Protein AF-E3Q330-F1 (afdb_monomer_lite)

Sequence (147 aa):
MSDDLRANLMMGHMAVKQATKRSKNRRQQRAIESRQIGNLGCNVARLKIVSAISSTKSSVGDIKDPAVKDAAAAGLKQANDGIGKIASALLTGQKAAATDRDTVAAGLQATGTALQGGDQTDDAVKKAGESLQKAVAAGQDVVSKCK

Foldseek 3Di:
DPPVVVVVVVVVVVVVVVVVVVVVVVVVVVVVVLLVQLLVLLVVLLVQLVVLLVQLLVLLVVAPDPQLSVQLVQLSVQLVVLSVQLVVCVVVVHFRDLVSLVSNLRSLVSNLVSLVPGDPVPVSSVSSNVSSVSNNVSSVSNNPRRD

pLDDT: mean 85.36, std 15.84, range [49.16, 98.62]

Organism: Colletotrichum graminicola (strain M1.001 / M2 / FGSC 10212) (NCBI:txid645133)

Structure (mmCIF, N/CA/C/O backbone):
data_AF-E3Q330-F1
#
_entry.id   AF-E3Q330-F1
#
loop_
_atom_site.group_PDB
_atom_site.id
_atom_site.type_symbol
_atom_site.label_atom_id
_atom_site.label_alt_id
_atom_site.label_comp_id
_atom_site.label_asym_id
_atom_site.label_entity_id
_atom_site.label_seq_id
_atom_site.pdbx_PDB_ins_code
_atom_site.Cartn_x
_atom_site.Cartn_y
_atom_site.Cartn_z
_atom_site.occupancy
_atom_site.B_iso_or_equiv
_atom_site.auth_seq_id
_atom_site.auth_comp_id
_atom_site.auth_asym_id
_atom_site.auth_atom_id
_atom_site.pdbx_PDB_model_num
ATOM 1 N N . MET A 1 1 ? -55.335 -5.740 54.038 1.00 52.97 1 MET A N 1
ATOM 2 C CA . MET A 1 1 ? -54.549 -6.617 53.136 1.00 52.97 1 MET A CA 1
ATOM 3 C C . MET A 1 1 ? -53.936 -5.797 51.992 1.00 52.97 1 MET A C 1
ATOM 5 O O . MET A 1 1 ? -54.138 -6.139 50.835 1.00 52.97 1 MET A O 1
ATOM 9 N N . SER A 1 2 ? -53.202 -4.713 52.283 1.00 57.84 2 SER A N 1
ATOM 10 C CA . SER A 1 2 ? -52.786 -3.758 51.231 1.00 57.84 2 SER A CA 1
ATOM 11 C C . SER A 1 2 ? -51.304 -3.368 51.258 1.00 57.84 2 SER A C 1
ATOM 13 O O . SER A 1 2 ? -50.808 -2.845 50.262 1.00 57.84 2 SER A O 1
ATOM 15 N N . ASP A 1 3 ? -50.578 -3.657 52.342 1.00 56.00 3 ASP A N 1
ATOM 16 C CA . ASP A 1 3 ? -49.170 -3.263 52.479 1.00 56.00 3 ASP A CA 1
ATOM 17 C C . ASP A 1 3 ? -48.185 -4.293 51.898 1.00 56.00 3 ASP A C 1
ATOM 19 O O . ASP A 1 3 ? -47.212 -3.907 51.245 1.00 56.00 3 ASP A O 1
ATOM 23 N N . ASP A 1 4 ? -48.482 -5.594 51.989 1.00 53.84 4 ASP A N 1
ATOM 24 C CA . ASP A 1 4 ? -47.620 -6.654 51.433 1.00 53.84 4 ASP A CA 1
ATOM 25 C C . ASP A 1 4 ? -47.542 -6.645 49.897 1.00 53.84 4 ASP A C 1
ATOM 27 O O . ASP A 1 4 ? -46.474 -6.842 49.310 1.00 53.84 4 ASP A O 1
ATOM 31 N N . LEU A 1 5 ? -48.650 -6.337 49.209 1.00 54.75 5 LEU A N 1
ATOM 32 C CA . LEU A 1 5 ? -48.655 -6.249 47.741 1.00 54.75 5 LEU A CA 1
ATOM 33 C C . LEU A 1 5 ? -47.779 -5.091 47.236 1.00 54.75 5 LEU A C 1
ATOM 35 O O . LEU A 1 5 ? -47.165 -5.173 46.169 1.00 54.75 5 LEU A O 1
ATOM 39 N N . ARG A 1 6 ? -47.702 -4.006 48.015 1.00 59.72 6 ARG A N 1
ATOM 40 C CA . ARG A 1 6 ? -46.971 -2.788 47.660 1.00 59.72 6 ARG A CA 1
ATOM 41 C C . ARG A 1 6 ? -45.462 -2.967 47.837 1.00 59.72 6 ARG A C 1
ATOM 43 O O . ARG A 1 6 ? -44.691 -2.462 47.018 1.00 59.72 6 ARG A O 1
ATOM 50 N N . ALA A 1 7 ? -45.046 -3.744 48.839 1.00 57.31 7 ALA A N 1
ATOM 51 C CA . ALA A 1 7 ? -43.651 -4.132 49.034 1.00 57.31 7 ALA A CA 1
ATOM 52 C C . ALA A 1 7 ? -43.138 -5.024 47.888 1.00 57.31 7 ALA A C 1
ATOM 54 O O . ALA A 1 7 ? -42.052 -4.787 47.351 1.00 57.31 7 ALA A O 1
ATOM 55 N N . ASN A 1 8 ? -43.950 -5.986 47.440 1.00 56.06 8 ASN A N 1
ATOM 56 C CA . ASN A 1 8 ? -43.555 -6.924 46.387 1.00 56.06 8 ASN A CA 1
ATOM 57 C C . ASN A 1 8 ? -43.394 -6.235 45.011 1.00 56.06 8 ASN A C 1
ATOM 59 O O . ASN A 1 8 ? -42.455 -6.514 44.260 1.00 56.06 8 ASN A O 1
ATOM 63 N N . LEU A 1 9 ? -44.245 -5.243 44.709 1.00 59.66 9 LEU A N 1
ATOM 64 C CA . LEU A 1 9 ? -44.162 -4.446 43.477 1.00 59.66 9 LEU A CA 1
ATOM 65 C C . LEU A 1 9 ? -42.914 -3.535 43.435 1.00 59.66 9 LEU A C 1
ATOM 67 O O . LEU A 1 9 ? -42.320 -3.317 42.375 1.00 59.66 9 LEU A O 1
ATOM 71 N N . MET A 1 10 ? -42.485 -3.011 44.588 1.00 61.09 10 MET A N 1
ATOM 72 C CA . MET A 1 10 ? -41.284 -2.171 44.701 1.00 61.09 10 MET A CA 1
ATOM 73 C C . MET A 1 10 ? -39.990 -2.984 44.547 1.00 61.09 10 MET A C 1
ATOM 75 O O . MET A 1 10 ? -39.050 -2.522 43.889 1.00 61.09 10 MET A O 1
ATOM 79 N N . MET A 1 11 ? -39.942 -4.209 45.085 1.00 62.69 11 MET A N 1
ATOM 80 C CA . MET A 1 11 ? -38.779 -5.093 44.928 1.00 62.69 11 MET A CA 1
ATOM 81 C C . MET A 1 11 ? -38.573 -5.531 43.469 1.00 62.69 11 MET A C 1
ATOM 83 O O . MET A 1 11 ? -37.439 -5.516 42.978 1.00 62.69 11 MET A O 1
ATOM 87 N N . GLY A 1 12 ? -39.654 -5.821 42.736 1.00 62.69 12 GLY A N 1
ATOM 88 C CA . GLY A 1 12 ? -39.588 -6.168 41.310 1.00 62.69 12 GLY A CA 1
ATOM 89 C C . GLY A 1 12 ? -38.952 -5.069 40.446 1.00 62.69 12 GLY A C 1
ATOM 90 O O . GLY A 1 12 ? -38.076 -5.341 39.620 1.00 62.69 12 GLY A O 1
ATOM 91 N N . HIS A 1 13 ? -39.301 -3.800 40.682 1.00 62.72 13 HIS A N 1
ATOM 92 C CA . HIS A 1 13 ? -38.726 -2.672 39.940 1.00 62.72 13 HIS A CA 1
ATOM 93 C C . HIS A 1 13 ? -37.231 -2.448 40.218 1.00 62.72 13 HIS A C 1
ATOM 95 O O . HIS A 1 13 ? -36.489 -2.049 39.313 1.00 62.72 13 HIS A O 1
ATOM 101 N N . MET A 1 14 ? -36.758 -2.716 41.439 1.00 64.00 14 MET A N 1
ATOM 102 C CA . MET A 1 14 ? -35.331 -2.613 41.767 1.00 64.00 14 MET A CA 1
ATOM 103 C C . MET A 1 14 ? -34.503 -3.700 41.070 1.00 64.00 14 MET A C 1
ATOM 105 O O . MET A 1 14 ? -33.441 -3.398 40.515 1.00 64.00 14 MET A O 1
ATOM 109 N N . ALA A 1 15 ? -35.006 -4.936 41.018 1.00 64.25 15 ALA A N 1
ATOM 110 C CA . ALA A 1 15 ? -34.333 -6.045 40.341 1.00 64.25 15 ALA A CA 1
ATOM 111 C C . ALA A 1 15 ? -34.168 -5.790 38.828 1.00 64.25 15 ALA A C 1
ATOM 113 O O . ALA A 1 15 ? -33.082 -5.979 38.270 1.00 64.25 15 ALA A O 1
ATOM 114 N N . VAL A 1 16 ? -35.204 -5.255 38.169 1.00 66.06 16 VAL A N 1
ATOM 115 C CA . VAL A 1 16 ? -35.168 -4.909 36.734 1.00 66.06 16 VAL A CA 1
ATOM 116 C C . VAL A 1 16 ? -34.179 -3.771 36.444 1.00 66.06 16 VAL A C 1
ATOM 118 O O . VAL A 1 16 ? -33.411 -3.835 35.474 1.00 66.06 16 VAL A O 1
ATOM 121 N N . LYS A 1 17 ? -34.119 -2.745 37.305 1.00 67.56 17 LYS A N 1
ATOM 122 C CA . LYS A 1 17 ? -33.143 -1.645 37.180 1.00 67.56 17 LYS A CA 1
ATOM 123 C C . LYS A 1 17 ? -31.695 -2.128 37.336 1.00 67.56 17 LYS A C 1
ATOM 125 O O . LYS A 1 17 ? -30.805 -1.655 36.625 1.00 67.56 17 LYS A O 1
ATOM 130 N N . GLN A 1 18 ? -31.434 -3.098 38.214 1.00 65.31 18 GLN A N 1
ATOM 131 C CA . GLN A 1 18 ? -30.091 -3.668 38.363 1.00 65.31 18 GLN A CA 1
ATOM 132 C C . GLN A 1 18 ? -29.691 -4.553 37.169 1.00 65.31 18 GLN A C 1
ATOM 134 O O . GLN A 1 18 ? -28.563 -4.446 36.674 1.00 65.31 18 GLN A O 1
ATOM 139 N N . ALA A 1 19 ? -30.605 -5.379 36.652 1.00 65.62 19 ALA A N 1
ATOM 140 C CA . ALA A 1 19 ? -30.353 -6.249 35.499 1.00 65.62 19 ALA A CA 1
ATOM 141 C C . ALA A 1 19 ? -30.064 -5.460 34.206 1.00 65.62 19 ALA A C 1
ATOM 143 O O . ALA A 1 19 ? -29.153 -5.799 33.437 1.00 65.62 19 ALA A O 1
ATOM 144 N N . THR A 1 20 ? -30.784 -4.358 33.992 1.00 67.12 20 THR A N 1
ATOM 145 C CA . THR A 1 20 ? -30.562 -3.451 32.855 1.00 67.12 20 THR A CA 1
ATOM 146 C C . THR A 1 20 ? -29.226 -2.713 32.964 1.00 67.12 20 THR A C 1
ATOM 148 O O . THR A 1 20 ? -28.472 -2.681 31.987 1.00 67.12 20 THR A O 1
ATOM 151 N N . LYS A 1 21 ? -28.852 -2.217 34.153 1.00 68.62 21 LYS A N 1
ATOM 152 C CA . LYS A 1 21 ? -27.541 -1.583 34.394 1.00 68.62 21 LYS A CA 1
ATOM 153 C C . LYS A 1 21 ? -26.375 -2.547 34.134 1.00 68.62 21 LYS A C 1
ATOM 155 O O . LYS A 1 21 ? -25.433 -2.192 33.426 1.00 68.62 21 LYS A O 1
ATOM 160 N N . ARG A 1 22 ? -26.468 -3.796 34.612 1.00 65.81 22 ARG A N 1
ATOM 161 C CA . ARG A 1 22 ? -25.463 -4.854 34.365 1.00 65.81 22 ARG A CA 1
ATOM 162 C C . ARG A 1 22 ? -25.341 -5.224 32.884 1.00 65.81 22 ARG A C 1
ATOM 164 O O . ARG A 1 22 ? -24.242 -5.479 32.397 1.00 65.81 22 ARG A O 1
ATOM 171 N N . SER A 1 23 ? -26.450 -5.232 32.149 1.00 68.94 23 SER A N 1
ATOM 172 C CA . SER A 1 23 ? -26.443 -5.495 30.703 1.00 68.94 23 SER A CA 1
ATOM 173 C C . SER A 1 23 ? -25.817 -4.347 29.907 1.00 68.94 23 SER A C 1
ATOM 175 O O . SER A 1 23 ? -25.063 -4.598 28.969 1.00 68.94 23 SER A O 1
ATOM 177 N N . LYS A 1 24 ? -26.059 -3.092 30.309 1.00 64.56 24 LYS A N 1
ATOM 178 C CA . LYS A 1 24 ? -25.438 -1.906 29.698 1.00 64.56 24 LYS A CA 1
ATOM 179 C C . LYS A 1 24 ? -23.919 -1.884 29.926 1.00 64.56 24 LYS A C 1
ATOM 181 O O . LYS A 1 24 ? -23.175 -1.706 28.964 1.00 64.56 24 LYS A O 1
ATOM 186 N N . ASN A 1 25 ? -23.466 -2.187 31.147 1.00 61.88 25 ASN A N 1
ATOM 187 C CA . ASN A 1 25 ? -22.038 -2.283 31.482 1.00 61.88 25 ASN A CA 1
ATOM 188 C C . ASN A 1 25 ? -21.317 -3.385 30.692 1.00 61.88 25 ASN A C 1
ATOM 190 O O . ASN A 1 25 ? -20.243 -3.144 30.154 1.00 61.88 25 ASN A O 1
ATOM 194 N N . ARG A 1 26 ? -21.924 -4.573 30.548 1.00 61.50 26 ARG A N 1
ATOM 195 C CA . ARG A 1 26 ? -21.321 -5.678 29.777 1.00 61.50 26 ARG A CA 1
ATOM 196 C C . ARG A 1 26 ? -21.208 -5.380 28.281 1.00 61.50 26 ARG A C 1
ATOM 198 O O . ARG A 1 26 ? -20.228 -5.774 27.655 1.00 61.50 26 ARG A O 1
ATOM 205 N N . ARG A 1 27 ? -22.174 -4.658 27.700 1.00 60.75 27 ARG A N 1
ATOM 206 C CA . ARG A 1 27 ? -22.078 -4.180 26.307 1.00 60.75 27 ARG A CA 1
ATOM 207 C C . ARG A 1 27 ? -20.979 -3.132 26.147 1.00 60.75 27 ARG A C 1
ATOM 209 O O . ARG A 1 27 ? -20.250 -3.178 25.164 1.00 60.75 27 ARG A O 1
ATOM 216 N N . GLN A 1 28 ? -20.839 -2.220 27.110 1.00 59.34 28 GLN A N 1
ATOM 217 C CA . GLN A 1 28 ? -19.759 -1.236 27.102 1.00 59.34 28 GLN A CA 1
ATOM 218 C C . GLN A 1 28 ? -18.388 -1.906 27.250 1.00 59.34 28 GLN A C 1
ATOM 220 O O . GLN A 1 28 ? -17.523 -1.633 26.432 1.00 59.34 28 GLN A O 1
ATOM 225 N N . GLN A 1 29 ? -18.205 -2.844 28.183 1.00 54.28 29 GLN A N 1
ATOM 226 C CA . GLN A 1 29 ? -16.942 -3.578 28.351 1.00 54.28 29 GLN A CA 1
ATOM 227 C C . GLN A 1 29 ? -16.531 -4.353 27.093 1.00 54.28 29 GLN A C 1
ATOM 229 O O . GLN A 1 29 ? -15.404 -4.188 26.636 1.00 54.28 29 GLN A O 1
ATOM 234 N N . ARG A 1 30 ? -17.454 -5.086 26.451 1.00 56.00 30 ARG A N 1
ATOM 235 C CA . ARG A 1 30 ? -17.173 -5.743 25.158 1.00 56.00 30 ARG A CA 1
ATOM 236 C C . ARG A 1 30 ? -16.817 -4.744 24.057 1.00 56.00 30 ARG A C 1
ATOM 238 O O . ARG A 1 30 ? -15.971 -5.024 23.212 1.00 56.00 30 ARG A O 1
ATOM 245 N N . ALA A 1 31 ? -17.446 -3.568 24.063 1.00 58.47 31 ALA A N 1
ATOM 246 C CA . ALA A 1 31 ? -17.101 -2.505 23.130 1.00 58.47 31 ALA A CA 1
ATOM 247 C C . ALA A 1 31 ? -15.713 -1.909 23.415 1.00 58.47 31 ALA A C 1
ATOM 249 O O . ALA A 1 31 ? -15.042 -1.529 22.464 1.00 58.47 31 ALA A O 1
ATOM 250 N N . ILE A 1 32 ? -15.259 -1.838 24.671 1.00 53.78 32 ILE A N 1
ATOM 251 C CA . ILE A 1 32 ? -13.908 -1.362 25.011 1.00 53.78 32 ILE A CA 1
ATOM 252 C C . ILE A 1 32 ? -12.846 -2.410 24.653 1.00 53.78 32 ILE A C 1
ATOM 254 O O . ILE A 1 32 ? -11.869 -2.058 24.000 1.00 53.78 32 ILE A O 1
ATOM 258 N N . GLU A 1 33 ? -13.050 -3.688 24.977 1.00 53.22 33 GLU A N 1
ATOM 259 C CA . GLU A 1 33 ? -12.105 -4.765 24.625 1.00 53.22 33 GLU A CA 1
ATOM 260 C C . GLU A 1 33 ? -11.931 -4.905 23.106 1.00 53.22 33 GLU A C 1
ATOM 262 O O . GLU A 1 33 ? -10.807 -4.957 22.603 1.00 53.22 33 GLU A O 1
ATOM 267 N N . SER A 1 34 ? -13.034 -4.858 22.347 1.00 56.28 34 SER A N 1
ATOM 268 C CA . SER A 1 34 ? -12.975 -4.870 20.881 1.00 56.28 34 SER A CA 1
ATOM 269 C C . SER A 1 34 ? -12.292 -3.622 20.313 1.00 56.28 34 SER A C 1
ATOM 271 O O . SER A 1 34 ? -11.639 -3.717 19.273 1.00 56.28 34 SER A O 1
ATOM 273 N N . ARG A 1 35 ? -12.417 -2.464 20.978 1.00 55.19 35 ARG A N 1
ATOM 274 C CA . ARG A 1 35 ? -11.707 -1.237 20.589 1.00 55.19 35 ARG A CA 1
ATOM 275 C C . ARG A 1 35 ? -10.220 -1.327 20.904 1.00 55.19 35 ARG A C 1
ATOM 277 O O . ARG A 1 35 ? -9.443 -0.799 20.129 1.00 55.19 35 ARG A O 1
ATOM 284 N N . GLN A 1 36 ? -9.792 -1.983 21.981 1.00 49.16 36 GLN A N 1
ATOM 285 C CA . GLN A 1 36 ? -8.365 -2.046 22.316 1.00 49.16 36 GLN A CA 1
ATOM 286 C C . GLN A 1 36 ? -7.580 -2.983 21.394 1.00 49.16 36 GLN A C 1
ATOM 288 O O . GLN A 1 36 ? -6.551 -2.569 20.860 1.00 49.16 36 GLN A O 1
ATOM 293 N N . ILE A 1 37 ? -8.084 -4.191 21.117 1.00 53.97 37 ILE A N 1
ATOM 294 C CA . ILE A 1 37 ? -7.407 -5.121 20.193 1.00 53.97 37 ILE A CA 1
ATOM 295 C C . ILE A 1 37 ? -7.468 -4.601 18.747 1.00 53.97 37 ILE A C 1
ATOM 297 O O . ILE A 1 37 ? -6.468 -4.664 18.029 1.00 53.97 37 ILE A O 1
ATOM 301 N N . GLY A 1 38 ? -8.600 -4.013 18.341 1.00 59.53 38 GLY A N 1
ATOM 302 C CA . GLY A 1 38 ? -8.745 -3.373 17.032 1.00 59.53 38 GLY A CA 1
ATOM 303 C C . GLY A 1 38 ? -7.825 -2.164 16.855 1.00 59.53 38 GLY A C 1
ATOM 304 O O . GLY A 1 38 ? -7.207 -2.025 15.811 1.00 59.53 38 GLY A O 1
ATOM 305 N N . ASN A 1 39 ? -7.654 -1.322 17.876 1.00 73.44 39 ASN A N 1
ATOM 306 C CA . ASN A 1 39 ? -6.872 -0.088 17.760 1.00 73.44 39 ASN A CA 1
ATOM 307 C C . ASN A 1 39 ? -5.353 -0.346 17.824 1.00 73.44 39 ASN A C 1
ATOM 309 O O . ASN A 1 39 ? -4.616 0.167 16.987 1.00 73.44 39 ASN A O 1
ATOM 313 N N . LEU A 1 40 ? -4.865 -1.216 18.720 1.00 82.25 40 LEU A N 1
ATOM 314 C CA . LEU A 1 40 ? -3.445 -1.615 18.736 1.00 82.25 40 LEU A CA 1
ATOM 315 C C . LEU A 1 40 ? -3.061 -2.421 17.488 1.00 82.25 40 LEU A C 1
ATOM 317 O O . LEU A 1 40 ? -2.074 -2.097 16.828 1.00 82.25 40 LEU A O 1
ATOM 321 N N . GLY A 1 41 ? -3.861 -3.431 17.127 1.00 86.25 41 GLY A N 1
ATOM 322 C CA . GLY A 1 41 ? -3.625 -4.240 15.931 1.00 86.25 41 GLY A CA 1
ATOM 323 C C . GLY A 1 41 ? -3.674 -3.409 14.650 1.00 86.25 41 GLY A C 1
ATOM 324 O O . GLY A 1 41 ? -2.814 -3.566 13.782 1.00 86.25 41 GLY A O 1
ATOM 325 N N . CYS A 1 42 ? -4.624 -2.477 14.559 1.00 88.50 42 CYS A N 1
ATOM 326 C CA . CYS A 1 42 ? -4.700 -1.537 13.450 1.00 88.50 42 CYS A CA 1
ATOM 327 C C . CYS A 1 42 ? -3.504 -0.582 13.407 1.00 88.50 42 CYS A C 1
ATOM 329 O O . CYS A 1 42 ? -2.925 -0.394 12.342 1.00 88.50 42 CYS A O 1
ATOM 331 N N . ASN A 1 43 ? -3.078 -0.006 14.533 1.00 87.75 43 ASN A N 1
ATOM 332 C CA . ASN A 1 43 ? -1.929 0.904 14.546 1.00 87.75 43 ASN A CA 1
ATOM 333 C C . ASN A 1 43 ? -0.638 0.202 14.108 1.00 87.75 43 ASN A C 1
ATOM 335 O O . ASN A 1 43 ? 0.106 0.745 13.293 1.00 87.75 43 ASN A O 1
ATOM 339 N N . VAL A 1 44 ? -0.415 -1.037 14.554 1.00 90.25 44 VAL A N 1
ATOM 340 C CA . VAL A 1 44 ? 0.711 -1.856 14.079 1.00 90.25 44 VAL A CA 1
ATOM 341 C C . VAL A 1 44 ? 0.595 -2.137 12.579 1.00 90.25 44 VAL A C 1
ATOM 343 O O . VAL A 1 44 ? 1.575 -1.961 11.855 1.00 90.25 44 VAL A O 1
ATOM 346 N N . ALA A 1 45 ? -0.585 -2.537 12.095 1.00 92.44 45 ALA A N 1
ATOM 347 C CA . ALA A 1 45 ? -0.819 -2.775 10.670 1.00 92.44 45 ALA A CA 1
ATOM 348 C C . ALA A 1 45 ? -0.511 -1.526 9.830 1.00 92.44 45 ALA A C 1
ATOM 350 O O . ALA A 1 45 ? 0.189 -1.616 8.824 1.00 92.44 45 ALA A O 1
ATOM 351 N N . ARG A 1 46 ? -0.957 -0.353 10.292 1.00 92.19 46 ARG A N 1
ATOM 352 C CA . ARG A 1 46 ? -0.744 0.943 9.636 1.00 92.19 46 ARG A CA 1
ATOM 353 C C . ARG A 1 46 ? 0.730 1.335 9.576 1.00 92.19 46 ARG A C 1
ATOM 355 O O . ARG A 1 46 ? 1.196 1.769 8.529 1.00 92.19 46 ARG A O 1
ATOM 362 N N . LEU A 1 47 ? 1.486 1.138 10.653 1.00 92.31 47 LEU A N 1
ATOM 363 C CA . LEU A 1 47 ? 2.929 1.402 10.645 1.00 92.31 47 LEU A CA 1
ATOM 364 C C . LEU A 1 47 ? 3.674 0.455 9.694 1.00 92.31 47 LEU A C 1
ATOM 366 O O . LEU A 1 47 ? 4.526 0.901 8.924 1.00 92.31 47 LEU A O 1
ATOM 370 N N . LYS A 1 48 ? 3.314 -0.836 9.695 1.00 94.38 48 LYS A N 1
ATOM 371 C CA . LYS A 1 48 ? 3.901 -1.830 8.784 1.00 94.38 48 LYS A CA 1
ATOM 372 C C . LYS A 1 48 ? 3.667 -1.472 7.322 1.00 94.38 48 LYS A C 1
ATOM 374 O O . LYS A 1 48 ? 4.612 -1.510 6.537 1.00 94.38 48 LYS A O 1
ATOM 379 N N . ILE A 1 49 ? 2.440 -1.103 6.954 1.00 94.88 49 ILE A N 1
ATOM 380 C CA . ILE A 1 49 ? 2.148 -0.751 5.564 1.00 94.88 49 ILE A CA 1
ATOM 381 C C . ILE A 1 49 ? 2.834 0.551 5.143 1.00 94.88 49 ILE A C 1
ATOM 383 O O . ILE A 1 49 ? 3.347 0.600 4.035 1.00 94.88 49 ILE A O 1
ATOM 387 N N . VAL A 1 50 ? 2.930 1.573 6.004 1.00 94.88 50 VAL A N 1
ATOM 388 C CA . VAL A 1 50 ? 3.657 2.812 5.662 1.00 94.88 50 VAL A CA 1
ATOM 389 C C . VAL A 1 50 ? 5.129 2.509 5.380 1.00 94.88 50 VAL A C 1
ATOM 391 O O . VAL A 1 50 ? 5.681 2.984 4.388 1.00 94.88 50 VAL A O 1
ATOM 394 N N . SER A 1 51 ? 5.755 1.667 6.208 1.00 95.50 51 SER A N 1
ATOM 395 C CA . SER A 1 51 ? 7.131 1.212 5.983 1.00 95.50 51 SER A CA 1
ATOM 396 C C . SER A 1 51 ? 7.268 0.425 4.672 1.00 95.50 51 SER A C 1
ATOM 398 O O . SER A 1 51 ? 8.157 0.713 3.870 1.00 95.50 51 SER A O 1
ATOM 400 N N . ALA A 1 52 ? 6.353 -0.511 4.400 1.00 95.81 52 ALA A N 1
ATOM 401 C CA . ALA A 1 52 ? 6.373 -1.314 3.179 1.00 95.81 52 ALA A CA 1
ATOM 402 C C . ALA A 1 52 ? 6.101 -0.485 1.907 1.00 95.81 52 ALA A C 1
ATOM 404 O O . ALA A 1 52 ? 6.766 -0.686 0.889 1.00 95.81 52 ALA A O 1
ATOM 405 N N . ILE A 1 53 ? 5.183 0.485 1.963 1.00 96.00 53 ILE A N 1
ATOM 406 C CA . ILE A 1 53 ? 4.932 1.437 0.873 1.00 96.00 53 ILE A CA 1
ATOM 407 C C . ILE A 1 53 ? 6.170 2.293 0.628 1.00 96.00 53 ILE A C 1
ATOM 409 O O . ILE A 1 53 ? 6.528 2.497 -0.525 1.00 96.00 53 ILE A O 1
ATOM 413 N N . SER A 1 54 ? 6.850 2.759 1.679 1.00 96.75 54 SER A N 1
ATOM 414 C CA . SER A 1 54 ? 8.094 3.524 1.534 1.00 96.75 54 SER A CA 1
ATOM 415 C C . SER A 1 54 ? 9.182 2.710 0.824 1.00 96.75 54 SER A C 1
ATOM 417 O O . SER A 1 54 ? 9.764 3.177 -0.154 1.00 96.75 54 SER A O 1
ATOM 419 N N . SER A 1 55 ? 9.381 1.451 1.238 1.00 95.75 55 SER A N 1
ATOM 4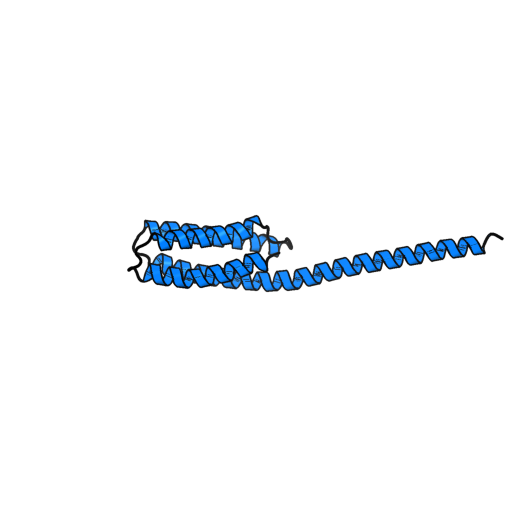20 C CA . SER A 1 55 ? 10.304 0.524 0.565 1.00 95.75 55 SER A CA 1
ATOM 421 C C . SER A 1 55 ? 9.932 0.325 -0.906 1.00 95.75 55 SER A C 1
ATOM 423 O O . SER A 1 55 ? 10.788 0.420 -1.780 1.00 95.75 55 SER A O 1
ATOM 425 N N . THR A 1 56 ? 8.645 0.105 -1.190 1.00 97.31 56 THR A N 1
ATOM 426 C CA . THR A 1 56 ? 8.151 -0.080 -2.563 1.00 97.31 56 THR A CA 1
ATOM 427 C C . THR A 1 56 ? 8.358 1.183 -3.396 1.00 97.31 56 THR A C 1
ATOM 429 O O . THR A 1 56 ? 8.804 1.101 -4.534 1.00 97.31 56 THR A O 1
ATOM 432 N N . LYS A 1 57 ? 8.093 2.362 -2.821 1.00 97.19 57 LYS A N 1
ATOM 433 C CA . LYS A 1 57 ? 8.271 3.660 -3.477 1.00 97.19 57 LYS A CA 1
ATOM 434 C C . LYS A 1 57 ? 9.728 3.914 -3.850 1.00 97.19 57 LYS A C 1
ATOM 436 O O . LYS A 1 57 ? 9.973 4.456 -4.921 1.00 97.19 57 LYS A O 1
ATOM 441 N N . SER A 1 58 ? 10.672 3.511 -2.997 1.00 97.25 58 SER A N 1
ATOM 442 C CA . SER A 1 58 ? 12.100 3.601 -3.310 1.00 97.25 58 SER A CA 1
ATOM 443 C C . SER A 1 58 ? 12.430 2.793 -4.563 1.00 97.25 58 SER A C 1
ATOM 445 O O . SER A 1 58 ? 12.980 3.351 -5.501 1.00 97.25 58 SER A O 1
ATOM 447 N N . SER A 1 59 ? 12.015 1.522 -4.626 1.00 97.31 59 SER A N 1
ATOM 448 C CA . SER A 1 59 ? 12.252 0.679 -5.808 1.00 97.31 59 SER A CA 1
ATOM 449 C C . SER A 1 59 ? 11.519 1.181 -7.055 1.00 97.31 59 SER A C 1
ATOM 451 O O . SER A 1 59 ? 12.076 1.143 -8.144 1.00 97.31 59 SER A O 1
ATOM 453 N N . VAL A 1 60 ? 10.296 1.706 -6.908 1.00 97.94 60 VAL A N 1
ATOM 454 C CA . VAL A 1 60 ? 9.569 2.362 -8.009 1.00 97.94 60 VAL A CA 1
ATOM 455 C C . VAL A 1 60 ? 10.339 3.573 -8.540 1.00 97.94 60 VAL A C 1
ATOM 457 O O . VAL A 1 60 ? 10.365 3.796 -9.747 1.00 97.94 60 VAL A O 1
ATOM 460 N N . GLY A 1 61 ? 11.007 4.331 -7.667 1.00 97.44 61 GLY A N 1
ATOM 461 C CA . GLY A 1 61 ? 11.859 5.460 -8.047 1.00 97.44 61 GLY A CA 1
ATOM 462 C C . GLY A 1 61 ? 13.021 5.083 -8.970 1.00 97.44 61 GLY A C 1
ATOM 463 O O . GLY A 1 61 ? 13.444 5.923 -9.766 1.00 97.44 61 GLY A O 1
ATOM 464 N N . ASP A 1 62 ? 13.456 3.823 -8.940 1.00 97.88 62 ASP A N 1
ATOM 465 C CA . ASP A 1 62 ? 14.569 3.305 -9.742 1.00 97.88 62 ASP A CA 1
ATOM 466 C C . ASP A 1 62 ? 14.130 2.727 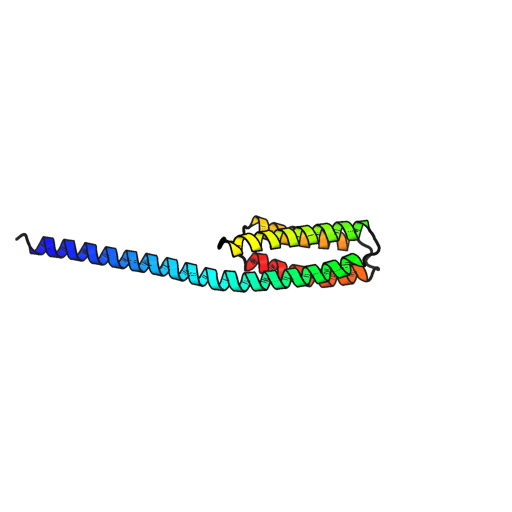-11.101 1.00 97.88 62 ASP A C 1
ATOM 468 O O . ASP A 1 62 ? 14.979 2.448 -11.946 1.00 97.88 62 ASP A O 1
ATOM 472 N N . ILE A 1 63 ? 12.820 2.570 -11.342 1.00 98.12 63 ILE A N 1
ATOM 473 C CA . ILE A 1 63 ? 12.282 2.024 -12.602 1.00 98.12 63 ILE A CA 1
ATOM 474 C C . ILE A 1 63 ? 12.687 2.911 -13.784 1.00 98.12 63 ILE A C 1
ATOM 476 O O . ILE A 1 63 ? 12.626 4.141 -13.702 1.00 98.12 63 ILE A O 1
ATOM 480 N N . LYS A 1 64 ? 13.102 2.304 -14.898 1.00 96.94 64 LYS A N 1
ATOM 481 C CA . LYS A 1 64 ? 13.561 3.064 -16.074 1.00 96.94 64 LYS A CA 1
ATOM 482 C C . LYS A 1 64 ? 12.416 3.597 -16.925 1.00 96.94 64 LYS A C 1
ATOM 484 O O . LYS A 1 64 ? 12.516 4.705 -17.445 1.00 96.94 64 LYS A O 1
ATOM 489 N N . ASP A 1 65 ? 11.343 2.823 -17.052 1.00 97.62 65 ASP A N 1
ATOM 490 C CA . ASP A 1 65 ? 10.150 3.226 -17.792 1.00 97.62 65 ASP A CA 1
ATOM 491 C C . ASP A 1 65 ? 9.367 4.300 -17.004 1.00 97.62 65 ASP A C 1
ATOM 493 O O . ASP A 1 65 ? 8.857 4.015 -15.912 1.00 97.62 65 ASP A O 1
ATOM 497 N N . PRO A 1 66 ? 9.255 5.537 -17.527 1.00 97.81 66 PRO A N 1
ATOM 498 C CA . PRO A 1 66 ? 8.567 6.619 -16.832 1.00 97.81 66 PRO A CA 1
ATOM 499 C C . PRO A 1 66 ? 7.061 6.369 -16.687 1.00 97.81 66 PRO A C 1
ATOM 501 O O . PRO A 1 66 ? 6.497 6.702 -15.649 1.00 97.81 66 PRO A O 1
ATOM 504 N N . ALA A 1 67 ? 6.407 5.735 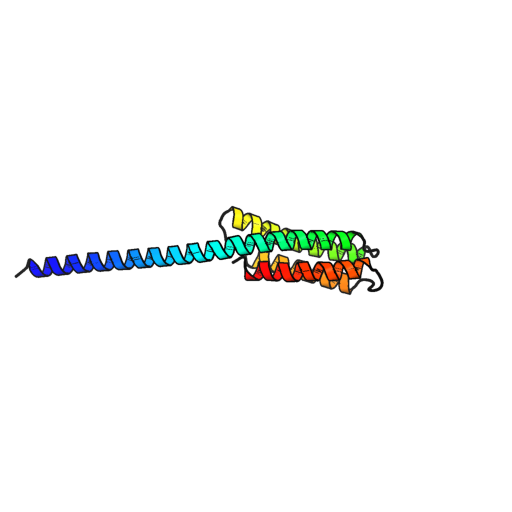-17.664 1.00 98.19 67 ALA A N 1
ATOM 505 C CA . ALA A 1 67 ? 4.972 5.472 -17.600 1.00 98.19 67 ALA A CA 1
ATOM 506 C C . ALA A 1 67 ? 4.648 4.444 -16.507 1.00 98.19 67 ALA A C 1
ATOM 508 O O . ALA A 1 67 ? 3.716 4.633 -15.721 1.00 98.19 67 ALA A O 1
ATOM 509 N N . VAL A 1 68 ? 5.461 3.389 -16.405 1.00 98.38 68 VAL A N 1
ATOM 510 C CA . VAL A 1 68 ? 5.342 2.379 -15.340 1.00 98.38 68 VAL A CA 1
ATOM 511 C C . VAL A 1 68 ? 5.629 3.001 -13.977 1.00 98.38 68 VAL A C 1
ATOM 513 O O . VAL A 1 68 ? 4.871 2.778 -13.030 1.00 98.38 68 VAL A O 1
ATOM 516 N N . LYS A 1 69 ? 6.698 3.803 -13.873 1.00 98.62 69 LYS A N 1
ATOM 517 C CA . LYS A 1 69 ? 7.065 4.516 -12.644 1.00 98.62 69 LYS A CA 1
ATOM 518 C C . LYS A 1 69 ? 5.928 5.403 -12.151 1.00 98.62 69 LYS A C 1
ATOM 520 O O . LYS A 1 69 ? 5.547 5.298 -10.985 1.00 98.62 69 LYS A O 1
ATOM 525 N N . ASP A 1 70 ? 5.375 6.239 -13.023 1.00 98.50 70 ASP A N 1
ATOM 526 C CA . ASP A 1 70 ? 4.330 7.196 -12.665 1.00 98.50 70 ASP A CA 1
ATOM 527 C C . ASP A 1 70 ? 3.028 6.488 -12.279 1.00 98.50 70 ASP A C 1
ATOM 529 O O . ASP A 1 70 ? 2.423 6.816 -11.254 1.00 98.50 70 ASP A O 1
ATOM 533 N N . ALA A 1 71 ? 2.631 5.455 -13.029 1.00 98.56 71 ALA A N 1
ATOM 534 C CA . ALA A 1 71 ? 1.450 4.657 -12.713 1.00 98.56 71 ALA A CA 1
ATOM 535 C C . ALA A 1 71 ? 1.598 3.912 -11.371 1.00 98.56 71 ALA A C 1
ATOM 537 O O . ALA A 1 71 ? 0.690 3.938 -10.534 1.00 98.56 71 ALA A O 1
ATOM 538 N N . ALA A 1 72 ? 2.762 3.305 -11.115 1.00 98.56 72 ALA A N 1
ATOM 539 C CA . ALA A 1 72 ? 3.049 2.640 -9.848 1.00 98.56 72 ALA A CA 1
ATOM 540 C C . ALA A 1 72 ? 3.097 3.638 -8.676 1.00 98.56 72 ALA A C 1
ATOM 542 O O . ALA A 1 72 ? 2.549 3.375 -7.600 1.00 98.56 72 ALA A O 1
ATOM 543 N N . ALA A 1 73 ? 3.707 4.810 -8.876 1.00 98.44 73 ALA A N 1
ATOM 544 C CA . ALA A 1 73 ? 3.770 5.868 -7.873 1.00 98.44 73 ALA A CA 1
ATOM 545 C C . ALA A 1 73 ? 2.379 6.428 -7.535 1.00 98.44 73 ALA A C 1
ATOM 547 O O . ALA A 1 73 ? 2.096 6.685 -6.360 1.00 98.44 73 ALA A O 1
ATOM 548 N N . ALA A 1 74 ? 1.495 6.567 -8.527 1.00 98.62 74 ALA A N 1
ATOM 549 C CA . ALA A 1 74 ? 0.110 6.984 -8.327 1.00 98.62 74 ALA A CA 1
ATOM 550 C C . ALA A 1 74 ? -0.672 5.979 -7.462 1.00 98.62 74 ALA A C 1
ATOM 552 O O . ALA A 1 74 ? -1.325 6.383 -6.496 1.00 98.62 74 ALA A O 1
ATOM 553 N N . GLY A 1 75 ? -0.533 4.674 -7.728 1.00 98.44 75 GLY A N 1
ATOM 554 C CA . GLY A 1 75 ? -1.132 3.617 -6.903 1.00 98.44 75 GLY A CA 1
ATOM 555 C C . GLY A 1 75 ? -0.640 3.643 -5.450 1.00 98.44 75 GLY A C 1
ATOM 556 O O . GLY A 1 75 ? -1.438 3.626 -4.507 1.00 98.44 75 GLY A O 1
ATOM 557 N N . LEU A 1 76 ? 0.675 3.800 -5.242 1.00 98.38 76 LEU A N 1
ATOM 558 C CA . LEU A 1 76 ? 1.257 3.929 -3.898 1.00 98.38 76 LEU A CA 1
ATOM 559 C C . LEU A 1 76 ? 0.776 5.190 -3.175 1.00 98.38 76 LEU A C 1
ATOM 561 O O . LEU A 1 76 ? 0.538 5.153 -1.964 1.00 98.38 76 LEU A O 1
ATOM 565 N N . LYS A 1 77 ? 0.615 6.305 -3.897 1.00 98.12 77 LYS A N 1
ATOM 566 C CA . LYS A 1 77 ? 0.057 7.535 -3.332 1.00 98.12 77 LYS A CA 1
ATOM 567 C C . LYS A 1 77 ? -1.382 7.312 -2.872 1.00 98.12 77 LYS A C 1
ATOM 569 O O . LYS A 1 77 ? -1.696 7.651 -1.735 1.00 98.12 77 LYS A O 1
ATOM 574 N N . GLN A 1 78 ? -2.222 6.697 -3.702 1.00 98.12 78 GLN A N 1
ATOM 575 C CA . GLN A 1 78 ? -3.599 6.367 -3.340 1.00 98.12 78 GLN A CA 1
ATOM 576 C C . GLN A 1 78 ? -3.655 5.495 -2.076 1.00 98.12 78 GLN A C 1
ATOM 578 O O . GLN A 1 78 ? -4.430 5.784 -1.162 1.00 98.12 78 GLN A O 1
ATOM 583 N N . ALA A 1 79 ? -2.794 4.477 -1.978 1.00 97.81 79 ALA A N 1
ATOM 584 C CA . ALA A 1 79 ? -2.724 3.637 -0.786 1.00 97.81 79 ALA A CA 1
ATOM 585 C C . ALA A 1 79 ? -2.324 4.434 0.471 1.00 97.81 79 ALA A C 1
ATOM 587 O O . ALA A 1 79 ? -2.958 4.300 1.521 1.00 97.81 79 ALA A O 1
ATOM 588 N N . ASN A 1 80 ? -1.322 5.313 0.365 1.00 96.50 80 ASN A N 1
ATOM 589 C CA . ASN A 1 80 ? -0.913 6.203 1.456 1.00 96.50 80 ASN A CA 1
ATOM 590 C C . ASN A 1 80 ? -2.009 7.192 1.869 1.00 96.50 80 ASN A C 1
ATOM 592 O O . ASN A 1 80 ? -2.208 7.402 3.066 1.00 96.50 80 ASN A O 1
ATOM 596 N N . ASP A 1 81 ? -2.741 7.769 0.915 1.00 96.50 81 ASP A N 1
ATOM 597 C CA . ASP A 1 81 ? -3.852 8.679 1.203 1.00 96.50 81 ASP A CA 1
ATOM 598 C C . ASP A 1 81 ? -4.952 7.952 2.004 1.00 96.50 81 ASP A C 1
ATOM 600 O O . ASP A 1 81 ? -5.457 8.482 2.997 1.00 96.50 81 ASP A O 1
ATOM 604 N N . GLY A 1 82 ? -5.274 6.704 1.634 1.00 96.06 82 GLY A N 1
ATOM 605 C CA . GLY A 1 82 ? -6.185 5.842 2.393 1.00 96.06 82 GLY A CA 1
ATOM 606 C C . GLY A 1 82 ? -5.700 5.600 3.825 1.00 96.06 82 GLY A C 1
ATOM 607 O O . GLY A 1 82 ? -6.441 5.821 4.784 1.00 96.06 82 GLY A O 1
ATOM 608 N N . ILE A 1 83 ? -4.424 5.238 4.005 1.00 95.19 83 ILE A N 1
ATOM 609 C CA . ILE A 1 83 ? -3.826 5.066 5.341 1.00 95.19 83 ILE A CA 1
ATOM 610 C C . ILE A 1 83 ? -3.890 6.362 6.153 1.00 95.19 83 ILE A C 1
ATOM 612 O O . ILE A 1 83 ? -4.140 6.299 7.360 1.00 95.19 83 ILE A O 1
ATOM 616 N N . GLY A 1 84 ? -3.673 7.517 5.521 1.00 94.44 84 GLY A N 1
ATOM 617 C CA . GLY A 1 84 ? -3.778 8.834 6.144 1.00 94.44 84 GLY A CA 1
ATOM 618 C C . GLY A 1 84 ? -5.171 9.091 6.717 1.00 94.44 84 GLY A C 1
ATOM 619 O O . GLY A 1 84 ? -5.294 9.422 7.895 1.00 94.44 84 GLY A O 1
ATOM 620 N N . LYS A 1 85 ? -6.226 8.828 5.937 1.00 94.38 85 LYS A N 1
ATOM 621 C CA . LYS A 1 85 ? -7.621 8.954 6.400 1.00 94.38 85 LYS A CA 1
ATOM 622 C C . LYS A 1 85 ? -7.933 8.019 7.567 1.00 94.38 85 LYS A C 1
ATOM 624 O O . LYS A 1 85 ? -8.514 8.450 8.564 1.00 94.38 85 LYS A O 1
ATOM 629 N N . ILE A 1 86 ? -7.443 6.777 7.507 1.00 90.62 86 ILE A N 1
ATOM 630 C CA . ILE A 1 86 ? -7.546 5.834 8.628 1.00 90.62 86 ILE A CA 1
ATOM 631 C C . ILE A 1 86 ? -6.849 6.401 9.880 1.00 90.62 86 ILE A C 1
ATOM 633 O O . ILE A 1 86 ? -7.366 6.241 10.983 1.00 90.62 86 ILE A O 1
ATOM 637 N N . ALA A 1 87 ? -5.712 7.100 9.740 1.00 90.12 87 ALA A N 1
ATOM 638 C CA . ALA A 1 87 ? -5.049 7.780 10.865 1.00 90.12 87 ALA A CA 1
ATOM 639 C C . ALA A 1 87 ? -5.959 8.787 11.523 1.00 90.12 87 ALA A C 1
ATOM 641 O O . ALA A 1 87 ? -6.156 8.741 12.734 1.00 90.12 87 ALA A O 1
ATOM 642 N N . SER A 1 88 ? -6.485 9.697 10.714 1.00 88.50 88 SER A N 1
ATOM 643 C CA . SER A 1 88 ? -7.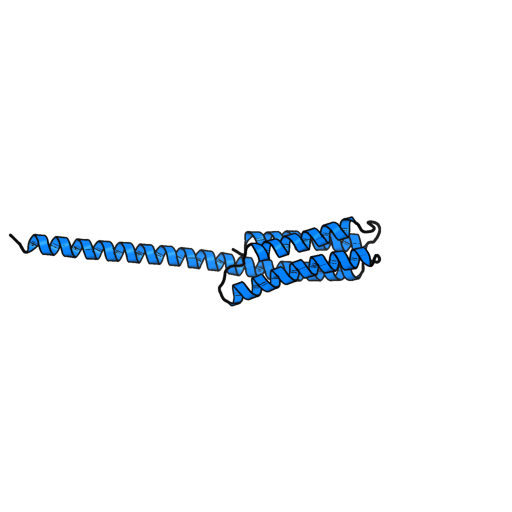289 10.809 11.186 1.00 88.50 88 SER A CA 1
ATOM 644 C C . SER A 1 88 ? -8.548 10.312 11.896 1.00 88.50 88 SER A C 1
ATOM 646 O O . SER A 1 88 ? -8.891 10.817 12.966 1.00 88.50 88 SER A O 1
ATOM 648 N N . ALA A 1 89 ? -9.188 9.264 11.369 1.00 87.44 89 ALA A N 1
ATOM 649 C CA . ALA A 1 89 ? -10.325 8.623 12.023 1.00 87.44 89 ALA A CA 1
ATOM 650 C C . ALA A 1 89 ? -9.944 8.070 13.409 1.00 87.44 89 ALA A C 1
ATOM 652 O O . ALA A 1 89 ? -10.606 8.363 14.401 1.00 87.44 89 ALA A O 1
ATOM 653 N N . LEU A 1 90 ? -8.831 7.342 13.518 1.00 84.94 90 LEU A N 1
ATOM 654 C CA . LEU A 1 90 ? -8.417 6.735 14.789 1.00 84.94 90 LEU A CA 1
ATOM 655 C C . LEU A 1 90 ? -7.970 7.767 15.829 1.00 84.94 90 LEU A C 1
ATOM 657 O O . LEU A 1 90 ? -8.292 7.617 17.007 1.00 84.94 90 LEU A O 1
ATOM 661 N N . LEU A 1 91 ? -7.280 8.831 15.403 1.00 84.94 91 LEU A N 1
ATOM 662 C CA . LEU A 1 91 ? -6.881 9.942 16.276 1.00 84.94 91 LEU A CA 1
ATOM 663 C C . LEU A 1 91 ? -8.092 10.662 16.883 1.00 84.94 91 LEU A C 1
ATOM 665 O O . LEU A 1 91 ? -8.014 11.168 17.998 1.00 84.94 91 LEU A O 1
ATOM 669 N N . THR A 1 92 ? -9.224 10.664 16.175 1.00 84.25 92 THR A N 1
ATOM 670 C CA . THR A 1 92 ? -10.495 11.234 16.649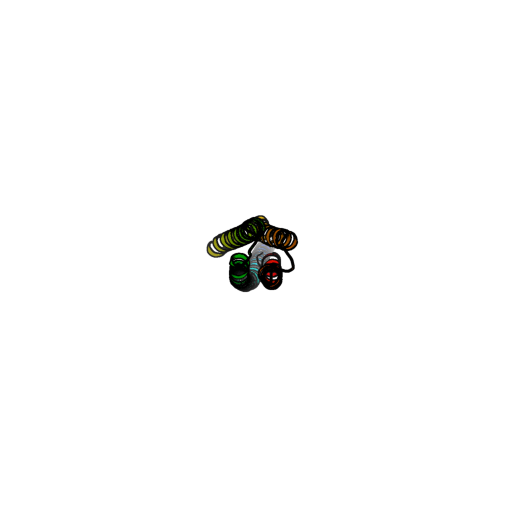 1.00 84.25 92 THR A CA 1
ATOM 671 C C . THR A 1 92 ? -11.394 10.205 17.349 1.00 84.25 92 THR A C 1
ATOM 673 O O . THR A 1 92 ? -12.540 10.503 17.681 1.00 84.25 92 THR A O 1
ATOM 676 N N . GLY A 1 93 ? -10.895 8.987 17.597 1.00 78.38 93 GLY A N 1
ATOM 677 C CA . GLY A 1 93 ? -11.645 7.904 18.243 1.00 78.38 93 GLY A CA 1
ATOM 678 C C . GLY A 1 93 ? -12.718 7.259 17.359 1.00 78.38 93 GLY A C 1
ATOM 679 O O . GLY A 1 93 ? -13.517 6.455 17.848 1.00 78.38 93 GLY A O 1
ATOM 680 N N . GLN A 1 94 ? -12.748 7.597 16.069 1.00 82.00 94 GLN A N 1
ATOM 681 C CA . GLN A 1 94 ? -13.615 6.977 15.080 1.00 82.00 94 GLN A CA 1
ATOM 682 C C . GLN A 1 94 ? -13.017 5.663 14.574 1.00 82.00 94 GLN A C 1
ATOM 684 O O . GLN A 1 94 ? -11.814 5.407 14.640 1.00 82.00 94 GLN A O 1
ATOM 689 N N . LYS A 1 95 ? -13.888 4.808 14.044 1.00 82.69 95 LYS A N 1
ATOM 690 C CA . LYS A 1 95 ? -13.476 3.599 13.332 1.00 82.69 95 LYS A CA 1
ATOM 691 C C . LYS A 1 95 ? -13.010 3.973 11.932 1.00 82.69 95 LYS A C 1
ATOM 693 O O . LYS A 1 95 ? -13.561 4.884 11.321 1.00 82.69 95 LYS A O 1
ATOM 698 N N . ALA A 1 96 ? -12.050 3.222 11.406 1.00 86.56 96 ALA A N 1
ATOM 699 C CA . ALA A 1 96 ? -11.676 3.337 10.004 1.00 86.56 96 ALA A CA 1
ATOM 700 C C . ALA A 1 96 ? -12.898 3.056 9.112 1.00 86.56 96 ALA A C 1
ATOM 702 O O . ALA A 1 96 ? -13.571 2.029 9.287 1.00 86.56 96 ALA A O 1
ATOM 703 N N . ALA A 1 97 ? -13.184 3.936 8.155 1.00 90.00 97 ALA A N 1
ATOM 704 C CA . ALA A 1 97 ? -14.246 3.694 7.189 1.00 90.00 97 ALA A CA 1
ATOM 705 C C . ALA A 1 97 ? -13.867 2.527 6.262 1.00 90.00 97 ALA A C 1
ATOM 707 O O . ALA A 1 97 ? -12.691 2.303 5.972 1.00 90.00 97 ALA A O 1
ATOM 708 N N . ALA A 1 98 ? -14.864 1.776 5.782 1.00 92.31 98 ALA A N 1
ATOM 709 C CA . ALA A 1 98 ? -14.625 0.713 4.801 1.00 92.31 98 ALA A CA 1
ATOM 710 C C . ALA A 1 98 ? -13.987 1.269 3.525 1.00 92.31 98 ALA A C 1
ATOM 712 O O . ALA A 1 98 ? -12.959 0.761 3.098 1.00 92.31 98 ALA A O 1
ATOM 713 N N . THR A 1 99 ? -14.497 2.402 3.044 1.00 92.31 99 THR A N 1
ATOM 714 C CA . THR A 1 99 ? -13.990 3.115 1.868 1.00 92.31 99 THR A CA 1
ATOM 715 C C . THR A 1 99 ? -12.508 3.470 1.965 1.00 92.31 99 THR A C 1
ATOM 717 O O . THR A 1 99 ? -11.801 3.419 0.961 1.00 92.31 99 THR A O 1
ATOM 720 N N . ASP A 1 100 ? -12.003 3.807 3.155 1.00 94.69 100 ASP A N 1
ATOM 721 C CA . ASP A 1 100 ? -10.583 4.126 3.325 1.00 94.69 100 ASP A CA 1
ATOM 722 C C . ASP A 1 100 ? -9.719 2.863 3.258 1.00 94.69 100 ASP A C 1
ATOM 724 O O . ASP A 1 100 ? -8.656 2.882 2.644 1.00 94.69 100 ASP A O 1
ATOM 728 N N . ARG A 1 101 ? -10.189 1.741 3.825 1.00 94.62 101 ARG A N 1
ATOM 729 C CA . ARG A 1 101 ? -9.519 0.432 3.702 1.00 94.62 101 ARG A CA 1
ATOM 730 C C . ARG A 1 101 ? -9.525 -0.062 2.256 1.00 94.62 101 ARG A C 1
ATOM 732 O O . ARG A 1 101 ? -8.504 -0.551 1.778 1.00 94.62 101 ARG A O 1
ATOM 739 N N . ASP A 1 102 ? -10.635 0.129 1.554 1.00 95.56 102 ASP A N 1
ATOM 740 C CA . ASP A 1 102 ? -10.773 -0.225 0.142 1.00 95.56 102 ASP A CA 1
ATOM 741 C C . ASP A 1 102 ? -9.865 0.651 -0.730 1.00 95.56 102 ASP A C 1
ATOM 743 O O . ASP A 1 102 ? -9.239 0.155 -1.662 1.00 95.56 102 ASP A O 1
ATOM 747 N N . THR A 1 103 ? -9.697 1.932 -0.377 1.00 96.25 103 THR A N 1
ATOM 748 C CA . THR A 1 103 ? -8.734 2.834 -1.034 1.00 96.25 103 THR A CA 1
ATOM 749 C C . THR A 1 103 ? -7.301 2.308 -0.913 1.00 96.25 103 THR A C 1
ATOM 751 O O . THR A 1 103 ? -6.554 2.355 -1.892 1.00 96.25 103 THR A O 1
ATOM 754 N N . VAL A 1 104 ? -6.922 1.764 0.253 1.00 97.25 104 VAL A N 1
ATOM 755 C CA . VAL A 1 104 ? -5.615 1.111 0.446 1.00 97.25 104 VAL A CA 1
ATOM 756 C C . VAL A 1 104 ? -5.460 -0.094 -0.477 1.00 97.25 104 VAL A C 1
ATOM 758 O O . VAL A 1 104 ? -4.465 -0.186 -1.195 1.00 97.25 104 VAL A O 1
ATOM 761 N N . ALA A 1 105 ? -6.443 -0.997 -0.488 1.00 96.94 105 ALA A N 1
ATOM 762 C CA . ALA A 1 105 ? -6.409 -2.196 -1.323 1.00 96.94 105 ALA A CA 1
ATOM 763 C C . ALA A 1 105 ? -6.343 -1.853 -2.822 1.00 96.94 105 ALA A C 1
ATOM 765 O O . ALA A 1 105 ? -5.495 -2.382 -3.538 1.00 96.94 105 ALA A O 1
ATOM 766 N N . ALA A 1 106 ? -7.177 -0.913 -3.272 1.00 97.75 106 ALA A N 1
ATOM 767 C CA . ALA A 1 106 ? -7.222 -0.459 -4.656 1.00 97.75 106 ALA A CA 1
ATOM 768 C C . ALA A 1 106 ? -5.903 0.192 -5.099 1.00 97.75 106 ALA A C 1
ATOM 770 O O . ALA A 1 106 ? -5.418 -0.104 -6.188 1.00 97.75 106 ALA A O 1
ATOM 771 N N . GLY A 1 107 ? -5.283 1.023 -4.252 1.00 98.38 107 GLY A N 1
ATOM 772 C CA . GLY A 1 107 ? -3.987 1.635 -4.558 1.00 98.38 107 GLY A CA 1
ATOM 773 C C . GLY A 1 107 ? -2.874 0.597 -4.729 1.00 98.38 107 GLY A C 1
ATOM 774 O O . GLY A 1 107 ? -2.131 0.643 -5.705 1.00 98.38 107 GLY A O 1
ATOM 775 N N . LEU A 1 108 ? -2.803 -0.395 -3.834 1.00 98.38 108 LEU A N 1
ATOM 776 C CA . LEU A 1 108 ? -1.823 -1.487 -3.927 1.00 98.38 108 LEU A CA 1
ATOM 777 C C . LEU A 1 108 ? -2.042 -2.362 -5.170 1.00 98.38 108 LEU A C 1
ATOM 779 O O . LEU A 1 108 ? -1.077 -2.753 -5.828 1.00 98.38 108 LEU A O 1
ATOM 783 N N . GLN A 1 109 ? -3.300 -2.641 -5.519 1.00 98.44 109 GLN A N 1
ATOM 784 C CA . GLN A 1 109 ? -3.647 -3.372 -6.738 1.00 98.44 109 GLN A CA 1
ATOM 785 C C . GLN A 1 109 ? -3.277 -2.583 -8.003 1.00 98.44 109 GLN A C 1
ATOM 787 O O . GLN A 1 109 ? -2.737 -3.163 -8.948 1.00 98.44 109 GLN A O 1
ATOM 792 N N . ALA A 1 110 ? -3.523 -1.271 -8.018 1.00 98.56 110 ALA A N 1
ATOM 793 C CA . ALA A 1 110 ? -3.133 -0.396 -9.119 1.00 98.56 110 ALA A CA 1
ATOM 794 C C . ALA A 1 110 ? -1.608 -0.384 -9.306 1.00 98.56 110 ALA A C 1
ATOM 796 O O . ALA A 1 110 ? -1.134 -0.560 -10.427 1.00 98.56 110 ALA A O 1
ATOM 797 N N . THR A 1 111 ? -0.838 -0.296 -8.213 1.00 98.62 111 THR A N 1
ATOM 798 C CA . THR A 1 111 ? 0.626 -0.433 -8.260 1.00 98.62 111 THR A CA 1
ATOM 799 C C . THR A 1 111 ? 1.043 -1.770 -8.867 1.00 98.62 111 THR A C 1
ATOM 801 O O . THR A 1 111 ? 1.894 -1.801 -9.748 1.00 98.62 111 THR A O 1
ATOM 804 N N . GLY A 1 112 ? 0.434 -2.878 -8.434 1.00 98.31 112 GLY A N 1
ATOM 805 C CA . GLY A 1 112 ? 0.753 -4.207 -8.966 1.00 98.31 112 GLY A CA 1
ATOM 806 C C . GLY A 1 112 ? 0.462 -4.337 -10.456 1.00 98.31 112 GLY A C 1
ATOM 807 O O . GLY A 1 112 ? 1.281 -4.877 -11.193 1.00 98.31 112 GLY A O 1
ATOM 808 N N . THR A 1 113 ? -0.661 -3.781 -10.905 1.00 98.56 113 THR A N 1
ATOM 809 C CA . THR A 1 113 ? -1.045 -3.767 -12.324 1.00 98.56 113 THR A CA 1
ATOM 810 C C . THR A 1 113 ? -0.049 -2.958 -13.156 1.00 98.56 113 THR A C 1
ATOM 812 O O . THR A 1 113 ? 0.383 -3.417 -14.209 1.00 98.56 113 THR A O 1
ATOM 815 N N . ALA A 1 114 ? 0.377 -1.789 -12.663 1.00 98.44 114 ALA A N 1
ATOM 816 C CA . ALA A 1 114 ? 1.392 -0.976 -13.328 1.00 98.44 114 ALA A CA 1
ATOM 817 C C . ALA A 1 114 ? 2.727 -1.726 -13.459 1.00 98.44 114 ALA A C 1
ATOM 819 O O . ALA A 1 114 ? 3.293 -1.783 -14.546 1.00 98.44 114 ALA A O 1
ATOM 820 N N . LEU A 1 115 ? 3.199 -2.358 -12.377 1.00 98.19 115 LEU A N 1
ATOM 821 C CA . LEU A 1 115 ? 4.448 -3.127 -12.385 1.00 98.19 115 LEU A CA 1
ATOM 822 C C . LEU A 1 115 ? 4.399 -4.337 -13.327 1.00 98.19 115 LEU A C 1
ATOM 824 O O . LEU A 1 115 ? 5.406 -4.651 -13.951 1.00 98.19 115 LEU A O 1
ATOM 828 N N . GLN A 1 116 ? 3.247 -5.001 -13.458 1.00 97.56 116 GLN A N 1
ATOM 829 C CA . GLN A 1 116 ? 3.059 -6.104 -14.412 1.00 97.56 116 GLN A CA 1
ATOM 830 C C . GLN A 1 116 ? 3.130 -5.641 -15.871 1.00 97.56 116 GLN A C 1
ATOM 832 O O . GLN A 1 116 ? 3.563 -6.404 -16.728 1.00 97.56 116 GLN A O 1
ATOM 837 N N . GLY A 1 117 ? 2.718 -4.401 -16.150 1.00 96.00 117 GLY A N 1
ATOM 838 C CA . GLY A 1 117 ? 2.839 -3.789 -17.474 1.00 96.00 117 GLY A CA 1
ATOM 839 C C . GLY A 1 117 ? 4.256 -3.325 -17.822 1.00 96.00 117 GLY A C 1
ATOM 840 O O . GLY A 1 117 ? 4.498 -2.966 -18.970 1.00 96.00 117 GLY A O 1
ATOM 841 N N . GLY A 1 118 ? 5.179 -3.313 -16.854 1.00 95.81 118 GLY A N 1
ATOM 842 C CA . GLY A 1 118 ? 6.559 -2.892 -17.066 1.00 95.81 118 GLY A CA 1
ATOM 843 C C . GLY A 1 118 ? 7.481 -3.989 -17.584 1.00 95.81 118 GLY A C 1
ATOM 844 O O . GLY A 1 118 ? 7.144 -5.175 -17.594 1.00 95.81 118 GLY A O 1
ATOM 845 N N . ASP A 1 119 ? 8.684 -3.579 -17.983 1.00 96.38 119 ASP A N 1
ATOM 846 C CA . ASP A 1 119 ? 9.736 -4.490 -18.428 1.00 96.38 119 ASP A CA 1
ATOM 847 C C . ASP A 1 119 ? 10.202 -5.393 -17.276 1.00 96.38 119 ASP A C 1
ATOM 849 O O . ASP A 1 119 ? 10.854 -4.953 -16.330 1.00 96.38 119 ASP A O 1
ATOM 853 N N . GLN A 1 120 ? 9.892 -6.686 -17.370 1.00 95.62 120 GLN A N 1
ATOM 854 C CA . GLN A 1 120 ? 10.251 -7.675 -16.352 1.00 95.62 120 GLN A CA 1
ATOM 855 C C . GLN A 1 120 ? 11.744 -8.035 -16.360 1.00 95.62 120 GLN A C 1
ATOM 857 O O . GLN A 1 120 ? 12.191 -8.799 -15.505 1.00 95.62 120 GLN A O 1
ATOM 862 N N . THR A 1 121 ? 12.534 -7.511 -17.301 1.00 96.12 121 THR A N 1
ATOM 863 C CA . THR A 1 121 ? 13.999 -7.587 -17.261 1.00 96.12 121 THR A CA 1
ATOM 864 C C . THR A 1 121 ? 14.621 -6.452 -16.445 1.00 96.12 121 THR A C 1
ATOM 866 O O . THR A 1 121 ? 15.759 -6.602 -15.999 1.00 96.12 121 THR A O 1
ATOM 869 N N . ASP A 1 122 ? 13.869 -5.381 -16.154 1.00 96.56 122 ASP A N 1
ATOM 870 C CA . ASP A 1 122 ? 14.288 -4.305 -15.254 1.00 96.56 122 ASP A CA 1
ATOM 871 C C . ASP A 1 122 ? 14.297 -4.799 -13.796 1.00 96.56 122 ASP A C 1
ATOM 873 O O . ASP A 1 122 ? 13.266 -5.125 -13.198 1.00 96.56 122 ASP A O 1
ATOM 877 N N . ASP A 1 123 ? 15.483 -4.841 -13.186 1.00 97.56 123 ASP A N 1
ATOM 878 C CA . ASP A 1 123 ? 15.642 -5.252 -11.791 1.00 97.56 123 ASP A CA 1
ATOM 879 C C . ASP A 1 123 ? 14.889 -4.338 -10.814 1.00 97.56 123 ASP A C 1
ATOM 881 O O . ASP A 1 123 ? 14.489 -4.795 -9.740 1.00 97.56 123 ASP A O 1
ATOM 885 N N . ALA A 1 124 ? 14.655 -3.069 -11.166 1.00 97.38 124 ALA A N 1
ATOM 886 C CA . ALA A 1 124 ? 13.840 -2.171 -10.356 1.00 97.38 124 ALA A CA 1
ATOM 887 C C . ALA A 1 124 ? 12.364 -2.598 -10.349 1.00 97.38 124 ALA A C 1
ATOM 889 O O . ALA A 1 124 ? 11.738 -2.585 -9.287 1.00 97.38 124 ALA A O 1
ATOM 890 N N . VAL A 1 125 ? 11.827 -3.061 -11.486 1.00 97.94 125 VAL A N 1
ATOM 891 C CA . VAL A 1 125 ? 10.457 -3.601 -11.582 1.00 97.94 125 VAL A CA 1
ATOM 892 C C . VAL A 1 125 ? 10.323 -4.862 -10.727 1.00 97.94 125 VAL A C 1
ATOM 894 O O . VAL A 1 125 ? 9.384 -4.965 -9.934 1.00 97.94 125 VAL A O 1
ATOM 897 N N . LYS A 1 126 ? 11.301 -5.777 -10.787 1.00 97.50 126 LYS A N 1
ATOM 898 C CA . LYS A 1 126 ? 11.321 -6.987 -9.941 1.00 97.50 126 LYS A CA 1
ATOM 899 C C . LYS A 1 126 ? 11.351 -6.643 -8.448 1.00 97.50 126 LYS A C 1
ATOM 901 O O . LYS A 1 126 ? 10.494 -7.099 -7.692 1.00 97.50 126 LYS A O 1
ATOM 906 N N . LYS A 1 127 ? 12.287 -5.784 -8.022 1.00 97.19 127 LYS A N 1
ATOM 907 C CA . LYS A 1 127 ? 12.424 -5.344 -6.618 1.00 97.19 127 LYS A CA 1
ATOM 908 C C . LYS A 1 127 ? 11.184 -4.610 -6.111 1.00 97.19 127 LYS A C 1
ATOM 910 O O . LYS A 1 127 ? 10.774 -4.800 -4.961 1.00 97.19 127 LYS A O 1
ATOM 915 N N . ALA A 1 128 ? 10.578 -3.777 -6.956 1.00 97.88 128 ALA A N 1
ATOM 916 C CA . ALA A 1 128 ? 9.316 -3.120 -6.647 1.00 97.88 128 ALA A CA 1
ATOM 917 C C . ALA A 1 128 ? 8.195 -4.150 -6.462 1.00 97.88 128 ALA A C 1
ATOM 919 O O . ALA A 1 128 ? 7.444 -4.044 -5.496 1.00 97.88 128 ALA A O 1
ATOM 920 N N . GLY A 1 129 ? 8.127 -5.183 -7.308 1.00 97.19 129 GLY A N 1
ATOM 921 C CA . GLY A 1 129 ? 7.180 -6.291 -7.171 1.00 97.19 129 GLY A CA 1
ATOM 922 C C . GLY A 1 129 ? 7.340 -7.054 -5.853 1.00 97.19 129 GLY A C 1
ATOM 923 O O . GLY A 1 129 ? 6.361 -7.267 -5.137 1.00 97.19 129 GLY A O 1
ATOM 924 N N . GLU A 1 130 ? 8.569 -7.403 -5.474 1.00 96.75 130 GLU A N 1
ATOM 925 C CA . GLU A 1 130 ? 8.868 -8.080 -4.203 1.00 96.75 130 GLU A CA 1
ATOM 926 C C . GLU A 1 130 ? 8.502 -7.222 -2.982 1.00 96.75 130 GLU A C 1
ATOM 928 O O . GLU A 1 130 ? 7.900 -7.703 -2.016 1.00 96.75 130 GLU A O 1
ATOM 933 N N . SER A 1 131 ? 8.838 -5.930 -3.022 1.00 96.62 131 SER A N 1
ATOM 934 C CA . SER A 1 131 ? 8.482 -4.980 -1.962 1.00 96.62 131 SER A CA 1
ATOM 935 C C . SER A 1 131 ? 6.969 -4.773 -1.875 1.00 96.62 131 SER A C 1
ATOM 937 O O . SER A 1 131 ? 6.415 -4.723 -0.771 1.00 96.62 131 SER A O 1
ATOM 939 N N . LEU A 1 132 ? 6.283 -4.743 -3.022 1.00 97.75 132 LEU A N 1
ATOM 940 C CA . LEU A 1 132 ? 4.834 -4.622 -3.091 1.00 97.75 132 LEU A CA 1
ATOM 941 C C . LEU A 1 132 ? 4.140 -5.807 -2.414 1.00 97.75 132 LEU A C 1
ATOM 943 O O . LEU A 1 132 ? 3.154 -5.586 -1.720 1.00 97.75 132 LEU A O 1
ATOM 947 N N . GLN A 1 133 ? 4.654 -7.037 -2.519 1.00 97.19 133 GLN A N 1
ATOM 948 C CA . GLN A 1 133 ? 4.063 -8.188 -1.813 1.00 97.19 133 GLN A CA 1
ATOM 949 C C . GLN A 1 133 ? 4.025 -7.977 -0.292 1.00 97.19 133 GLN A C 1
ATOM 951 O O . GLN A 1 133 ? 3.028 -8.290 0.364 1.00 97.19 133 GLN A O 1
ATOM 956 N N . LYS A 1 134 ? 5.069 -7.360 0.280 1.00 95.25 134 LYS A N 1
ATOM 957 C CA . LYS A 1 134 ? 5.089 -6.990 1.706 1.00 95.25 134 LYS A CA 1
ATOM 958 C C . LYS A 1 134 ? 4.034 -5.926 2.017 1.00 95.25 134 LYS A C 1
ATOM 960 O O . LYS A 1 134 ? 3.368 -6.008 3.049 1.00 95.25 134 LYS A O 1
ATOM 965 N N . ALA A 1 135 ? 3.859 -4.950 1.126 1.00 96.00 135 ALA A N 1
ATOM 966 C CA . ALA A 1 135 ? 2.834 -3.920 1.268 1.00 96.00 135 ALA A CA 1
ATOM 967 C C . ALA A 1 135 ? 1.410 -4.485 1.125 1.00 96.00 135 ALA A C 1
ATOM 969 O O . ALA A 1 135 ? 0.536 -4.093 1.891 1.00 96.00 135 ALA A O 1
ATOM 970 N N . VAL A 1 136 ? 1.183 -5.452 0.229 1.00 96.88 136 VAL A N 1
ATOM 971 C CA . VAL A 1 136 ? -0.095 -6.166 0.066 1.00 96.88 136 VAL A CA 1
ATOM 972 C C . VAL A 1 136 ? -0.442 -6.955 1.324 1.00 96.88 136 VAL A C 1
ATOM 974 O O . VAL A 1 136 ? -1.545 -6.795 1.848 1.00 96.88 136 VAL A O 1
ATOM 977 N N . ALA A 1 137 ? 0.499 -7.729 1.869 1.00 94.12 137 ALA A N 1
ATOM 978 C CA . ALA A 1 137 ? 0.286 -8.450 3.123 1.00 94.12 137 ALA A CA 1
ATOM 979 C C . ALA A 1 137 ? -0.048 -7.490 4.283 1.00 94.12 137 ALA A C 1
ATOM 981 O O . ALA A 1 137 ? -1.009 -7.703 5.024 1.00 94.12 137 ALA A O 1
ATOM 982 N N . ALA A 1 138 ? 0.690 -6.381 4.408 1.00 93.81 138 ALA A N 1
ATOM 983 C CA . ALA A 1 138 ? 0.397 -5.353 5.408 1.00 93.81 138 ALA A CA 1
ATOM 984 C C . ALA A 1 138 ? -0.948 -4.634 5.153 1.00 93.81 138 ALA A C 1
ATOM 986 O O . ALA A 1 138 ? -1.635 -4.247 6.099 1.00 93.81 138 ALA A O 1
ATOM 987 N N . GLY A 1 139 ? -1.360 -4.483 3.893 1.00 92.62 139 GLY A N 1
ATOM 988 C CA . GLY A 1 139 ? -2.651 -3.910 3.504 1.00 92.62 139 GLY A CA 1
ATOM 989 C C . GLY A 1 139 ? -3.832 -4.799 3.872 1.00 92.62 139 GLY A C 1
ATOM 990 O O . GLY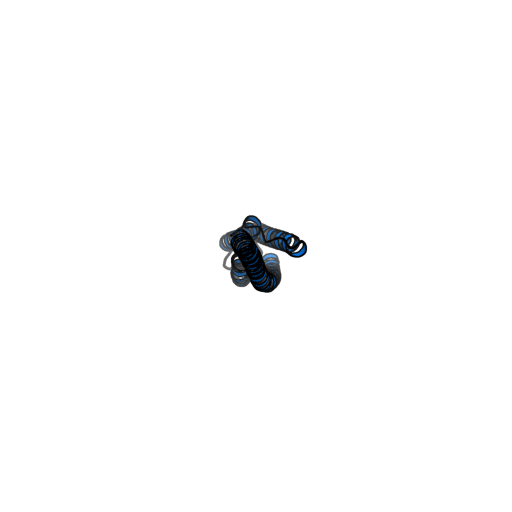 A 1 139 ? -4.830 -4.303 4.390 1.00 92.62 139 GLY A O 1
ATOM 991 N N . GLN A 1 140 ? -3.703 -6.116 3.710 1.00 93.31 140 GLN A N 1
ATOM 992 C CA . GLN A 1 140 ? -4.704 -7.078 4.189 1.00 93.31 140 GLN A CA 1
ATOM 993 C C . GLN A 1 140 ? -4.864 -7.018 5.715 1.00 93.31 140 GLN A C 1
ATOM 995 O O . GLN A 1 140 ? -5.976 -7.105 6.245 1.00 93.31 140 GLN A O 1
ATOM 1000 N N . ASP A 1 141 ? -3.762 -6.793 6.430 1.00 92.88 141 ASP A N 1
ATOM 1001 C CA . ASP A 1 141 ? -3.766 -6.530 7.867 1.00 92.88 141 ASP A CA 1
ATOM 1002 C C . ASP A 1 141 ? -4.555 -5.251 8.209 1.00 92.88 141 ASP A C 1
ATOM 1004 O O . ASP A 1 141 ? -5.349 -5.257 9.149 1.00 92.88 141 ASP A O 1
ATOM 1008 N N . VAL A 1 142 ? -4.424 -4.173 7.427 1.00 91.19 142 VAL A N 1
ATOM 1009 C CA . VAL A 1 142 ? -5.246 -2.957 7.592 1.00 91.19 142 VAL A CA 1
ATOM 1010 C C . VAL A 1 142 ? -6.727 -3.254 7.344 1.00 91.19 142 VAL A C 1
ATOM 1012 O O . VAL A 1 142 ? -7.568 -2.888 8.166 1.00 91.19 142 VAL A O 1
ATOM 1015 N N . VAL A 1 143 ? -7.064 -3.959 6.260 1.00 89.62 143 VAL A N 1
ATOM 1016 C CA . VAL A 1 143 ? -8.456 -4.312 5.923 1.00 89.62 143 VAL A CA 1
ATOM 1017 C C . VAL A 1 143 ? -9.111 -5.141 7.037 1.00 89.62 143 VAL A C 1
ATOM 1019 O O . VAL A 1 143 ? -10.260 -4.903 7.420 1.00 89.62 143 VAL A O 1
ATOM 1022 N N . SER A 1 144 ? -8.376 -6.108 7.584 1.00 88.81 144 SER A N 1
ATOM 1023 C CA . SER A 1 144 ? -8.895 -7.045 8.582 1.00 88.81 144 SER A CA 1
ATOM 1024 C C . SER A 1 144 ? -8.918 -6.480 10.005 1.00 88.81 144 SER A C 1
ATOM 1026 O O . SER A 1 144 ? -9.891 -6.730 10.725 1.00 88.81 144 SER A O 1
ATOM 1028 N N . LYS A 1 145 ? -7.892 -5.714 10.409 1.00 87.81 145 LYS A N 1
ATOM 1029 C CA . LYS A 1 145 ? -7.680 -5.278 11.803 1.00 87.81 145 LYS A CA 1
ATOM 1030 C C . LYS A 1 145 ? -8.209 -3.876 12.102 1.00 87.81 145 LYS A C 1
ATOM 1032 O O . LYS A 1 145 ? -8.553 -3.603 13.248 1.00 87.81 145 LYS A O 1
ATOM 1037 N N . CYS A 1 146 ? -8.319 -2.992 11.111 1.00 84.88 146 CYS A N 1
ATOM 1038 C CA . CYS A 1 146 ? -8.790 -1.622 11.325 1.00 84.88 146 CYS A CA 1
ATOM 1039 C C . CYS A 1 146 ? -10.317 -1.515 11.242 1.00 84.88 146 CYS A C 1
ATOM 1041 O O . CYS A 1 146 ? -10.813 -0.968 10.269 1.00 84.88 146 CYS A O 1
ATOM 1043 N N . LYS A 1 147 ? -11.082 -2.024 12.218 1.00 79.75 147 LYS A N 1
ATOM 1044 C CA . LYS A 1 147 ? -12.566 -2.054 12.192 1.00 79.75 147 LYS A CA 1
ATOM 1045 C C . LYS A 1 147 ? -13.251 -1.285 13.319 1.00 79.75 147 LYS A C 1
ATOM 1047 O O . LYS A 1 147 ? -12.694 -1.155 14.424 1.00 79.75 147 LYS A O 1
#

Radius of gyration: 25.37 Å; chains: 1; bounding box: 70×20×72 Å

Secondary structure (DSSP, 8-state):
--HHHHHHHHHHHHHHHHHHHHHHHHHHHHHHHHHHHHHHHHHHHHHHHHHHHHHHHHHHHT-S-HHHHHHHHHHHHHHHHHHHHHHHHHHTTPPPPHHHHHHHHHHHHHHHHHHHTS-TT-HHHHHHHHHHHHHHHHHHHHHHH--